Protein AF-A0A2G3PUN3-F1 (afdb_monomer)

Secondary structure (DSSP, 8-state):
-EEEEEE-GGGSSS-HHHHHHHHHHHEEEEEEETTEEEEEE-S---S-HHHHIIII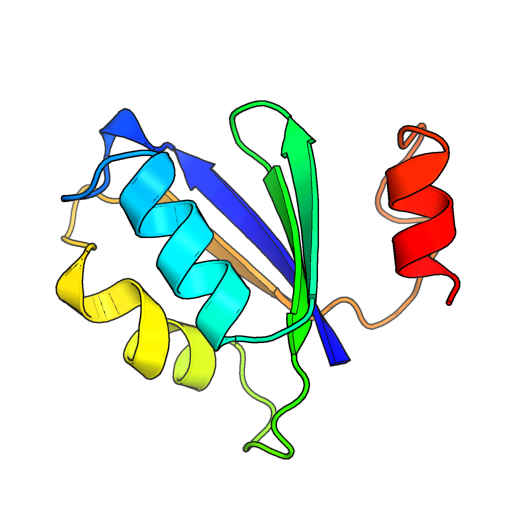IGGG--TT--EEEEE--S-SSSS-S--HHHHHHHH-

pLDDT: mean 85.22, std 11.61, range [53.47, 95.94]

Mean predicted aligned error: 5.33 Å

Foldseek 3Di:
DKKKKFWDQVQWQDDPVVLVVLLVVQPDKDDQDPGIIMGDGPDPDDPDQVVVCVVRPPVGHDPRTDIDIGDDPDADPPDDDTDPVVNVVRVD

Sequence (92 aa):
MKYAISVKLDTLACTKLEFEEILKNMGRYIYVNDSLWFVECTLEFDKSAQNIFFRYFENITNEKSHILVSQISNTSSYYGELPNEAASFLDS

Structure (mmCIF, N/CA/C/O backbone):
data_AF-A0A2G3PUN3-F1
#
_entry.id   AF-A0A2G3PUN3-F1
#
loop_
_atom_site.group_PDB
_atom_site.id
_atom_site.type_symbol
_atom_site.label_atom_id
_atom_site.label_alt_id
_atom_site.label_comp_id
_atom_site.label_asym_id
_atom_site.label_entity_id
_atom_site.label_seq_id
_atom_site.pdbx_PDB_ins_code
_atom_site.Cartn_x
_atom_site.Cartn_y
_atom_site.Cartn_z
_atom_site.occupancy
_atom_site.B_iso_or_equiv
_atom_site.auth_seq_id
_atom_site.auth_comp_id
_atom_site.auth_asym_id
_atom_site.auth_atom_id
_atom_site.pdbx_PDB_model_num
ATOM 1 N N . MET A 1 1 ? 13.895 -0.974 -3.403 1.00 83.88 1 MET A N 1
ATOM 2 C CA . MET A 1 1 ? 13.175 -2.207 -3.838 1.00 83.88 1 MET A CA 1
ATOM 3 C C . MET A 1 1 ? 11.703 -1.879 -3.964 1.00 83.88 1 MET A C 1
ATOM 5 O O . MET A 1 1 ? 11.202 -1.193 -3.081 1.00 83.88 1 MET A O 1
ATOM 9 N N . LYS A 1 2 ? 11.026 -2.323 -5.027 1.00 88.06 2 LYS A N 1
ATOM 10 C CA . LYS A 1 2 ? 9.646 -1.904 -5.298 1.00 88.06 2 LYS A CA 1
A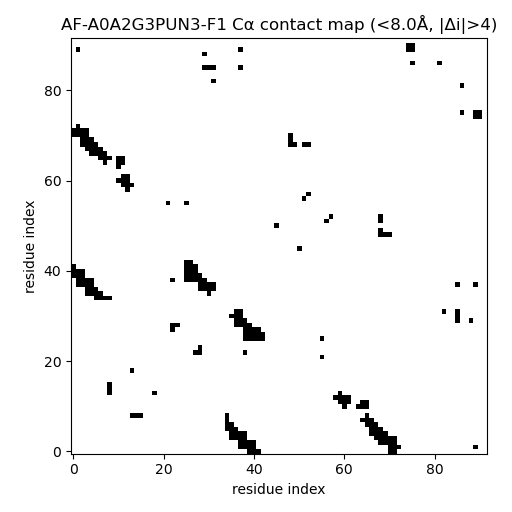TOM 11 C C . LYS A 1 2 ? 8.625 -2.942 -4.852 1.00 88.06 2 LYS A C 1
ATOM 13 O O . LY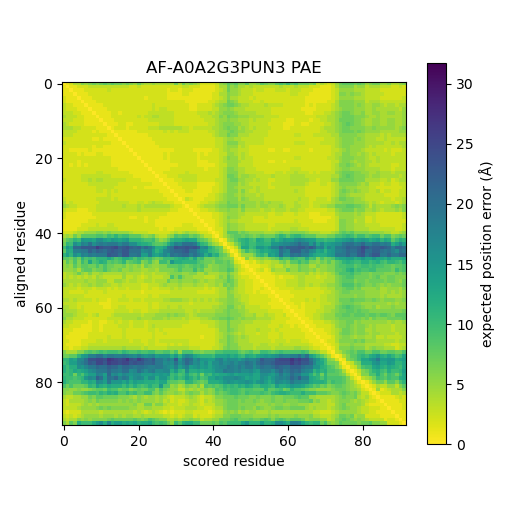S A 1 2 ? 8.855 -4.144 -4.980 1.00 88.06 2 LYS A O 1
ATOM 18 N N . TYR A 1 3 ? 7.505 -2.456 -4.344 1.00 89.31 3 TYR A N 1
ATOM 19 C CA . TYR A 1 3 ? 6.378 -3.240 -3.868 1.00 89.31 3 TYR A CA 1
ATOM 20 C C . TYR A 1 3 ? 5.085 -2.690 -4.452 1.00 89.31 3 TYR A C 1
ATOM 22 O O . TYR A 1 3 ? 4.919 -1.477 -4.576 1.00 89.31 3 TYR A O 1
ATOM 30 N N . ALA A 1 4 ? 4.164 -3.591 -4.766 1.00 91.69 4 ALA A N 1
ATOM 31 C CA . ALA A 1 4 ? 2.768 -3.264 -4.965 1.00 91.69 4 ALA A CA 1
ATOM 32 C C . ALA A 1 4 ? 2.018 -3.497 -3.659 1.00 91.69 4 ALA A C 1
ATOM 34 O O . ALA A 1 4 ? 2.091 -4.583 -3.075 1.00 91.69 4 ALA A O 1
ATOM 35 N N . ILE A 1 5 ? 1.314 -2.461 -3.218 1.00 93.56 5 ILE A N 1
ATOM 36 C CA . ILE A 1 5 ? 0.439 -2.496 -2.059 1.00 93.56 5 ILE A CA 1
ATOM 37 C C . ILE A 1 5 ? -0.984 -2.376 -2.585 1.00 93.56 5 ILE A C 1
ATOM 39 O O . ILE A 1 5 ? -1.405 -1.296 -3.002 1.00 93.56 5 ILE A O 1
ATOM 43 N N . SER A 1 6 ? -1.702 -3.497 -2.607 1.00 93.69 6 SER A N 1
ATOM 44 C CA . SER A 1 6 ? -3.128 -3.501 -2.919 1.00 93.69 6 SER A CA 1
ATOM 45 C C . SER A 1 6 ? -3.926 -3.535 -1.629 1.00 93.69 6 SER A C 1
ATOM 47 O O . SER A 1 6 ? -3.632 -4.340 -0.749 1.00 93.69 6 SER A O 1
ATOM 49 N N . VAL A 1 7 ? -4.907 -2.653 -1.486 1.00 95.12 7 VAL A N 1
ATOM 50 C CA . VAL A 1 7 ? -5.623 -2.478 -0.225 1.00 95.12 7 VAL A CA 1
ATOM 51 C C . VAL A 1 7 ? -7.064 -2.053 -0.454 1.00 95.12 7 VAL A C 1
ATOM 53 O O . VAL A 1 7 ? -7.369 -1.285 -1.363 1.00 95.12 7 VAL A O 1
ATOM 56 N N . LYS A 1 8 ? -7.956 -2.524 0.416 1.00 95.94 8 LYS A N 1
ATOM 57 C CA . LYS A 1 8 ? -9.311 -2.000 0.545 1.00 95.94 8 LYS A CA 1
ATOM 58 C C . LYS A 1 8 ? -9.362 -1.077 1.766 1.00 95.94 8 LYS A C 1
ATOM 60 O O . LYS A 1 8 ? -9.472 -1.551 2.895 1.00 95.94 8 LYS A O 1
ATOM 65 N N . LEU A 1 9 ? -9.214 0.234 1.552 1.00 94.00 9 LEU A N 1
ATOM 66 C CA . LEU A 1 9 ? -9.032 1.212 2.640 1.00 94.00 9 LEU A CA 1
ATOM 67 C C . LEU A 1 9 ? -10.166 1.199 3.678 1.00 94.00 9 LEU A C 1
ATOM 69 O O . LEU A 1 9 ? -9.903 1.364 4.861 1.00 94.00 9 LEU A O 1
ATOM 73 N N . ASP A 1 10 ? -11.407 0.929 3.263 1.00 94.88 10 ASP A N 1
ATOM 74 C CA . ASP A 1 10 ? -12.571 0.826 4.161 1.00 94.88 10 ASP A CA 1
ATOM 75 C C . ASP A 1 10 ? -12.505 -0.361 5.144 1.00 94.88 10 ASP A C 1
ATOM 77 O O . ASP A 1 10 ? -13.327 -0.459 6.052 1.00 94.88 10 ASP A O 1
ATOM 81 N N . THR A 1 11 ? -11.534 -1.262 4.973 1.00 95.88 11 THR A N 1
ATOM 82 C CA . THR A 1 11 ? -11.280 -2.404 5.865 1.00 95.88 11 THR A CA 1
ATOM 83 C C . THR A 1 11 ? -10.098 -2.190 6.809 1.00 95.88 11 THR A C 1
ATOM 85 O O . THR A 1 11 ? -9.809 -3.064 7.631 1.00 95.88 11 THR A O 1
ATOM 88 N N . LEU A 1 12 ? -9.395 -1.061 6.692 1.00 94.81 12 LEU A N 1
ATOM 89 C CA . LEU A 1 12 ? -8.287 -0.702 7.570 1.00 94.81 12 LEU A CA 1
ATOM 90 C C . LEU A 1 12 ? -8.762 0.182 8.721 1.00 94.81 12 LEU A C 1
ATOM 92 O O . LEU A 1 12 ? -9.727 0.934 8.603 1.00 94.81 12 LEU A O 1
ATOM 96 N N . ALA A 1 13 ? -8.040 0.129 9.835 1.00 94.44 13 ALA A N 1
ATOM 97 C CA . ALA A 1 13 ? -8.248 1.010 10.979 1.00 94.44 13 ALA A CA 1
ATOM 98 C C . ALA A 1 13 ? -7.524 2.361 10.803 1.00 94.44 13 ALA A C 1
ATOM 100 O O . ALA A 1 13 ? -6.923 2.872 11.745 1.00 94.44 13 ALA A O 1
ATOM 101 N N . CYS A 1 14 ? -7.538 2.922 9.591 1.00 94.38 14 CYS A N 1
ATOM 102 C CA . CYS A 1 14 ? -6.943 4.220 9.286 1.00 94.38 14 CYS A CA 1
ATOM 103 C C . CYS A 1 14 ? -7.637 4.902 8.099 1.00 94.38 14 CYS A C 1
ATOM 105 O O . CYS A 1 14 ? -8.350 4.286 7.306 1.00 94.38 14 CYS A O 1
ATOM 107 N N . THR A 1 15 ? -7.419 6.204 7.975 1.00 94.81 15 THR A N 1
ATOM 108 C CA . THR A 1 15 ? -7.809 7.009 6.819 1.00 94.81 15 THR A CA 1
ATOM 109 C C . THR A 1 15 ? -6.811 6.850 5.669 1.00 94.81 15 THR A C 1
ATOM 111 O O . THR A 1 15 ? -5.665 6.441 5.857 1.00 94.81 15 THR A O 1
ATOM 114 N N . LYS A 1 16 ? -7.213 7.259 4.457 1.00 94.56 16 LYS A N 1
ATOM 115 C CA . LYS A 1 16 ? -6.301 7.326 3.301 1.00 94.56 16 LYS A CA 1
ATOM 116 C C . LYS A 1 16 ? -5.053 8.173 3.590 1.00 94.56 16 LYS A C 1
ATOM 118 O O . LYS A 1 16 ? -3.963 7.785 3.191 1.00 94.56 16 LYS A O 1
ATOM 123 N N . LEU A 1 17 ? -5.214 9.301 4.286 1.00 95.25 17 LEU A N 1
ATOM 124 C CA . LEU A 1 17 ? -4.104 10.200 4.618 1.00 95.25 17 LEU A CA 1
ATOM 125 C C . LEU A 1 17 ? -3.099 9.525 5.557 1.00 95.25 17 LEU A C 1
ATOM 127 O O . LEU A 1 17 ? -1.907 9.529 5.272 1.00 95.25 17 LEU A O 1
ATOM 131 N N . GLU A 1 18 ? -3.577 8.883 6.624 1.00 95.56 18 GLU A N 1
ATOM 132 C CA . GLU A 1 18 ? -2.718 8.131 7.551 1.00 95.56 18 GLU A CA 1
ATOM 133 C C . GLU A 1 18 ? -2.019 6.961 6.844 1.00 95.56 18 GLU A C 1
ATOM 135 O O . GLU A 1 18 ? -0.841 6.693 7.081 1.00 95.56 18 GLU A O 1
ATOM 140 N N . PHE A 1 19 ? -2.713 6.285 5.924 1.00 95.31 19 PHE A N 1
ATOM 141 C CA . PHE A 1 19 ? -2.112 5.240 5.101 1.00 95.31 19 PHE A CA 1
ATOM 142 C C . PHE A 1 19 ? -0.980 5.786 4.216 1.00 95.31 19 PHE A C 1
ATOM 144 O O . PHE A 1 19 ? 0.114 5.226 4.183 1.00 95.31 19 PHE A O 1
ATOM 151 N N . GLU A 1 20 ? -1.203 6.907 3.534 1.00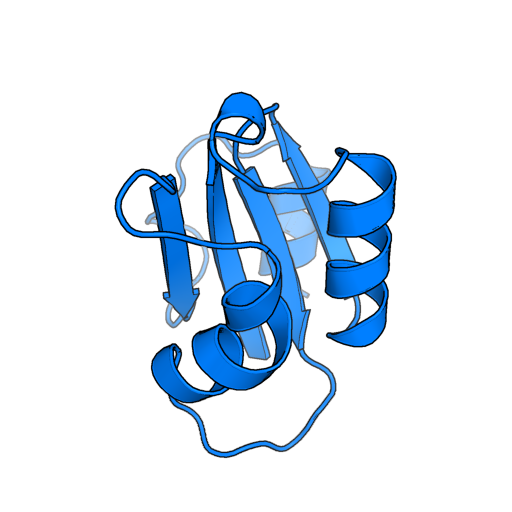 94.88 20 GLU A N 1
ATOM 152 C CA . GLU A 1 20 ? -0.198 7.563 2.691 1.00 94.88 20 GLU A CA 1
ATOM 153 C C . GLU A 1 20 ? 1.002 8.095 3.494 1.00 94.88 20 GLU A C 1
ATOM 155 O O . GLU A 1 20 ? 2.134 8.067 3.003 1.00 94.88 20 GLU A O 1
ATOM 160 N N . GLU A 1 21 ? 0.801 8.515 4.746 1.00 95.00 21 GLU A N 1
ATOM 161 C CA . GLU A 1 21 ? 1.890 8.846 5.673 1.00 95.00 21 GLU A CA 1
ATOM 162 C C . GLU A 1 21 ? 2.745 7.620 6.023 1.00 95.00 21 GLU A C 1
ATOM 164 O O . GLU A 1 21 ? 3.977 7.707 6.029 1.00 95.00 21 GLU A O 1
ATOM 169 N N . ILE A 1 22 ? 2.123 6.458 6.243 1.00 93.94 22 ILE A N 1
ATOM 170 C CA . ILE A 1 22 ? 2.839 5.191 6.446 1.00 93.94 22 ILE A CA 1
ATOM 171 C C . ILE A 1 22 ? 3.684 4.853 5.212 1.00 93.94 22 ILE A C 1
ATOM 173 O O . ILE A 1 22 ? 4.872 4.559 5.352 1.00 93.94 22 ILE A O 1
ATOM 177 N N . LEU A 1 23 ? 3.120 4.963 4.003 1.00 93.62 23 LEU A N 1
ATOM 178 C CA . LEU A 1 23 ? 3.860 4.705 2.761 1.00 93.62 23 LEU A CA 1
ATOM 179 C C . LEU A 1 23 ? 5.037 5.670 2.577 1.00 93.62 23 LEU A C 1
ATOM 181 O O . LEU A 1 23 ? 6.122 5.257 2.169 1.00 93.62 23 LEU A O 1
ATOM 185 N N . LYS A 1 24 ? 4.859 6.946 2.934 1.00 92.38 24 LYS A N 1
ATOM 186 C CA . LYS A 1 24 ? 5.937 7.944 2.922 1.00 92.38 24 LYS A CA 1
ATOM 187 C C . LYS A 1 24 ? 7.087 7.566 3.860 1.00 92.38 24 LYS A C 1
ATOM 189 O O . LYS A 1 24 ? 8.248 7.793 3.529 1.00 92.38 24 LYS A O 1
ATOM 194 N N . ASN A 1 25 ? 6.778 6.963 5.009 1.00 90.06 25 ASN A N 1
ATOM 195 C CA . ASN A 1 25 ? 7.778 6.467 5.959 1.00 90.06 25 ASN A CA 1
ATOM 196 C C . ASN A 1 25 ? 8.487 5.187 5.477 1.00 90.06 25 ASN A C 1
ATOM 198 O O . ASN A 1 25 ? 9.575 4.870 5.961 1.00 90.06 25 ASN A O 1
ATOM 202 N N . MET A 1 26 ? 7.895 4.447 4.535 1.00 89.06 26 MET A N 1
ATOM 203 C CA . MET A 1 26 ? 8.543 3.309 3.870 1.00 89.06 26 MET A CA 1
ATOM 204 C C . MET A 1 26 ? 9.538 3.764 2.795 1.00 89.06 26 MET A C 1
ATOM 206 O O . MET A 1 26 ? 10.572 3.119 2.593 1.00 89.06 26 MET A O 1
ATOM 210 N N . GLY A 1 27 ? 9.230 4.861 2.100 1.00 90.06 27 GLY A N 1
ATOM 211 C CA . GLY A 1 27 ? 10.070 5.420 1.051 1.00 90.06 27 GLY A CA 1
ATOM 212 C C . GLY A 1 27 ? 9.286 6.279 0.063 1.00 90.06 27 GLY A C 1
ATOM 213 O O . GLY A 1 27 ? 8.349 6.992 0.423 1.00 90.06 27 GLY A O 1
ATOM 214 N N . ARG A 1 28 ? 9.688 6.233 -1.208 1.00 92.88 28 ARG A N 1
ATOM 215 C CA . ARG A 1 28 ? 8.949 6.916 -2.277 1.00 92.88 28 ARG A CA 1
ATOM 216 C C . ARG A 1 28 ? 7.743 6.073 -2.654 1.00 92.88 28 ARG A C 1
ATOM 218 O O . ARG A 1 28 ? 7.865 4.859 -2.759 1.00 92.88 28 ARG A O 1
ATOM 225 N N . TYR A 1 29 ? 6.604 6.695 -2.919 1.00 94.06 29 TYR A N 1
ATOM 226 C CA . TYR A 1 29 ? 5.436 5.977 -3.416 1.00 94.06 29 TYR A CA 1
ATOM 227 C C . TYR A 1 29 ? 4.730 6.752 -4.522 1.00 94.06 29 TYR A C 1
ATOM 229 O O . TYR A 1 29 ? 4.917 7.961 -4.667 1.00 94.06 29 TYR A O 1
ATOM 237 N N . ILE A 1 30 ? 3.908 6.039 -5.284 1.00 94.19 30 ILE A N 1
ATOM 238 C CA . ILE A 1 30 ? 2.940 6.602 -6.213 1.00 94.19 30 ILE A CA 1
ATOM 239 C C . ILE A 1 30 ? 1.579 5.940 -5.999 1.00 94.19 30 ILE A C 1
ATOM 241 O O . ILE A 1 30 ? 1.467 4.722 -5.839 1.00 94.19 30 ILE A O 1
ATOM 245 N N . TYR A 1 31 ? 0.547 6.773 -5.976 1.00 93.12 31 TYR A N 1
ATOM 246 C CA . TYR A 1 31 ? -0.846 6.355 -6.001 1.00 93.12 31 TYR A CA 1
ATOM 247 C C . TYR A 1 31 ? -1.240 5.993 -7.435 1.00 93.12 31 TYR A C 1
ATOM 249 O O . TYR A 1 31 ? -1.103 6.822 -8.332 1.00 93.12 31 TYR A O 1
ATOM 257 N N . VAL A 1 32 ? -1.719 4.769 -7.660 1.00 90.81 32 VAL A N 1
ATOM 258 C CA . VAL A 1 32 ? -2.131 4.308 -8.996 1.00 90.81 32 VAL A CA 1
ATOM 259 C C . VAL A 1 32 ? -3.642 4.437 -9.163 1.00 90.81 32 VAL A C 1
ATOM 261 O O . VAL A 1 32 ? -4.117 4.964 -10.165 1.00 90.81 32 VAL A O 1
ATOM 264 N N . ASN A 1 33 ? -4.402 3.941 -8.185 1.00 90.38 33 ASN A N 1
ATOM 265 C CA . ASN A 1 33 ? -5.861 4.034 -8.110 1.00 90.38 33 ASN A CA 1
ATOM 266 C C . ASN A 1 33 ? -6.334 3.796 -6.665 1.00 90.38 33 ASN A C 1
ATOM 268 O O . ASN A 1 33 ? -5.511 3.521 -5.793 1.00 90.38 33 ASN A O 1
ATOM 272 N N . ASP A 1 34 ? -7.651 3.834 -6.424 1.00 89.31 34 ASP A N 1
ATOM 273 C CA . ASP A 1 34 ? -8.268 3.773 -5.083 1.00 89.31 34 ASP A CA 1
ATOM 274 C C . ASP A 1 34 ? -7.879 2.545 -4.238 1.00 89.31 34 ASP A C 1
ATOM 276 O O . ASP A 1 34 ? -8.124 2.522 -3.033 1.00 89.31 34 ASP A O 1
ATOM 280 N N . SER A 1 35 ? -7.283 1.525 -4.856 1.00 91.62 35 SER A N 1
ATOM 281 C CA . SER A 1 35 ? -6.908 0.265 -4.215 1.00 91.62 35 SER A CA 1
ATOM 282 C C . SER A 1 35 ? -5.453 -0.145 -4.431 1.00 91.62 35 SER A C 1
ATOM 284 O O . SER A 1 35 ? -5.079 -1.238 -4.006 1.00 9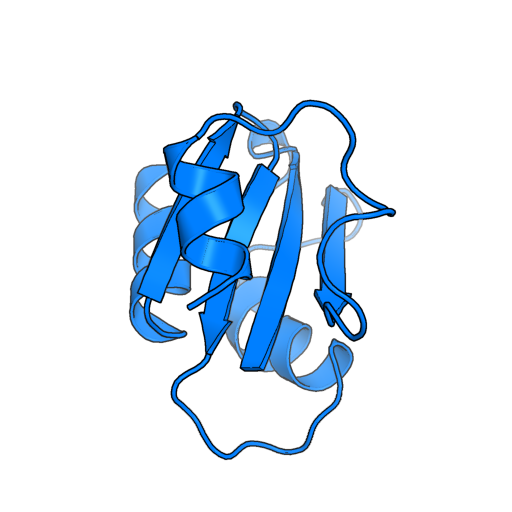1.62 35 SER A O 1
ATOM 286 N N . LEU A 1 36 ? -4.635 0.674 -5.103 1.00 92.69 36 LEU A N 1
ATOM 287 C CA . LEU A 1 36 ? -3.279 0.296 -5.493 1.00 92.69 36 LEU A CA 1
ATOM 288 C C . LEU A 1 36 ? -2.283 1.450 -5.368 1.00 92.69 36 LEU A C 1
ATOM 290 O O . LEU A 1 36 ? -2.445 2.517 -5.964 1.00 92.69 36 LEU A O 1
ATOM 294 N N . TRP A 1 37 ? -1.187 1.158 -4.673 1.00 94.69 37 TRP A N 1
ATOM 295 C CA . TRP A 1 37 ? -0.007 2.004 -4.569 1.00 94.69 37 TRP A CA 1
ATOM 296 C C . TRP A 1 37 ? 1.233 1.211 -4.975 1.00 94.69 37 TRP A C 1
ATOM 298 O O . TRP A 1 37 ? 1.360 0.026 -4.651 1.00 94.69 37 TRP A O 1
ATOM 308 N N . PHE A 1 38 ? 2.178 1.880 -5.632 1.00 93.38 38 PHE A N 1
ATOM 309 C CA . PHE A 1 38 ? 3.539 1.371 -5.771 1.00 93.38 38 PHE A CA 1
ATOM 310 C C . PHE A 1 38 ? 4.459 2.105 -4.815 1.00 93.38 38 PHE A C 1
ATOM 312 O O . PHE A 1 38 ? 4.382 3.322 -4.684 1.00 93.38 38 PHE A O 1
ATOM 319 N N . VAL A 1 39 ? 5.331 1.357 -4.149 1.00 92.50 39 VAL A N 1
ATOM 320 C CA . VAL A 1 39 ? 6.240 1.885 -3.134 1.00 92.50 39 VAL A CA 1
ATOM 321 C C . VAL A 1 39 ? 7.641 1.392 -3.429 1.00 92.50 39 VAL A C 1
ATOM 323 O O . VAL A 1 39 ? 7.872 0.196 -3.569 1.00 92.50 39 VAL A O 1
ATOM 326 N N . GLU A 1 40 ? 8.586 2.312 -3.500 1.00 90.25 40 GLU A N 1
ATOM 327 C CA . GLU A 1 40 ? 10.009 2.043 -3.509 1.00 90.25 40 GLU A CA 1
ATOM 328 C C . GLU A 1 40 ? 10.544 2.226 -2.089 1.00 90.25 40 GLU A C 1
ATOM 330 O O . GLU A 1 40 ? 10.740 3.344 -1.606 1.00 90.25 40 GLU A O 1
ATOM 335 N N . CYS A 1 41 ? 10.792 1.103 -1.420 1.00 86.62 41 CYS A N 1
ATOM 336 C CA . CYS A 1 41 ? 11.381 1.092 -0.091 1.00 86.62 41 CYS A CA 1
ATOM 337 C C . CYS A 1 41 ? 12.858 1.500 -0.174 1.00 86.62 41 CYS A C 1
ATOM 339 O O . CYS A 1 41 ? 13.628 0.887 -0.927 1.00 86.62 41 CYS A O 1
ATOM 341 N N . THR A 1 42 ? 13.235 2.503 0.624 1.00 78.12 42 THR A N 1
ATOM 342 C CA . THR A 1 42 ? 14.603 3.055 0.733 1.00 78.12 42 THR A CA 1
ATOM 343 C C . THR A 1 42 ? 15.461 2.331 1.768 1.00 78.12 42 THR A C 1
ATOM 345 O O . THR A 1 42 ? 16.676 2.493 1.808 1.00 78.12 42 THR A O 1
ATOM 348 N N . LEU A 1 43 ? 14.826 1.536 2.620 1.00 68.25 43 LEU A N 1
ATOM 349 C CA . LEU A 1 43 ? 15.455 0.839 3.727 1.00 68.25 43 LEU A CA 1
ATOM 350 C C . LEU A 1 43 ? 16.066 -0.495 3.253 1.00 68.25 43 LEU A C 1
ATOM 352 O O . LEU A 1 43 ? 15.373 -1.323 2.659 1.00 68.25 43 LEU A O 1
ATOM 356 N N . GLU A 1 44 ? 17.355 -0.712 3.547 1.00 57.69 44 GLU A N 1
ATOM 357 C CA . GLU A 1 44 ? 18.105 -1.962 3.305 1.00 57.69 44 GLU A CA 1
ATOM 358 C C . GLU A 1 44 ? 17.661 -3.087 4.259 1.00 57.69 44 GLU A C 1
ATOM 360 O O . GLU A 1 44 ? 18.438 -3.592 5.063 1.00 57.69 44 GLU A O 1
ATOM 365 N N . PHE A 1 45 ? 16.378 -3.441 4.259 1.00 56.97 45 PHE A N 1
ATOM 366 C CA . PHE A 1 45 ? 15.849 -4.417 5.208 1.00 56.97 45 PHE A CA 1
ATOM 367 C C . PHE A 1 45 ? 15.633 -5.790 4.587 1.00 56.97 45 PHE A C 1
ATOM 369 O O . PHE A 1 45 ? 15.454 -5.962 3.379 1.00 56.97 45 PHE A O 1
ATOM 376 N N . ASP A 1 46 ? 15.677 -6.760 5.493 1.00 55.69 46 ASP A N 1
ATOM 377 C CA . ASP A 1 46 ? 15.460 -8.178 5.289 1.00 55.69 46 ASP A CA 1
ATOM 378 C C . ASP A 1 46 ? 14.222 -8.424 4.410 1.00 55.69 46 ASP A C 1
ATOM 380 O O . ASP A 1 46 ? 13.115 -7.970 4.709 1.00 55.69 46 ASP A O 1
ATOM 384 N N . LYS A 1 47 ? 14.459 -9.067 3.263 1.00 60.84 47 LYS A N 1
ATOM 385 C CA . LYS A 1 47 ? 13.771 -8.841 1.976 1.00 60.84 47 LYS A CA 1
ATOM 386 C C . LYS A 1 47 ? 12.358 -9.439 1.871 1.00 60.84 47 LYS A C 1
ATOM 388 O O . LYS A 1 47 ? 11.894 -9.697 0.763 1.00 60.84 47 LYS A O 1
ATOM 393 N N . SER A 1 48 ? 11.684 -9.726 2.983 1.00 71.94 48 SER A N 1
ATOM 394 C CA . SER A 1 48 ? 10.384 -10.397 2.959 1.00 71.94 48 SER A CA 1
ATOM 395 C C . SER A 1 48 ? 9.225 -9.397 3.030 1.00 71.94 48 SER A C 1
ATOM 397 O O . SER A 1 48 ? 9.204 -8.475 3.848 1.00 71.94 48 SER A O 1
ATOM 399 N N . ALA A 1 49 ? 8.204 -9.613 2.198 1.00 67.94 49 ALA A N 1
ATOM 400 C CA . ALA A 1 49 ? 6.943 -8.870 2.271 1.00 67.94 49 ALA A CA 1
ATOM 401 C C . ALA A 1 49 ? 6.279 -8.982 3.659 1.00 67.94 49 ALA A C 1
ATOM 403 O O . ALA A 1 49 ? 5.604 -8.059 4.108 1.00 67.94 49 ALA A O 1
ATOM 404 N N . GLN A 1 50 ? 6.526 -10.090 4.362 1.00 77.06 50 GLN A N 1
ATOM 405 C CA . GLN A 1 50 ? 6.032 -10.337 5.712 1.00 77.06 50 GLN A CA 1
ATOM 406 C C . GLN A 1 50 ? 6.610 -9.346 6.735 1.00 77.06 50 GLN A C 1
ATOM 408 O O . GLN A 1 50 ? 5.864 -8.801 7.544 1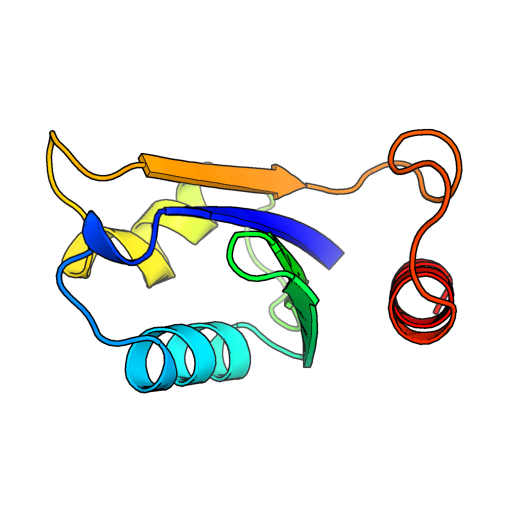.00 77.06 50 GLN A O 1
ATOM 413 N N . ASN A 1 51 ? 7.909 -9.041 6.664 1.00 81.50 51 ASN A N 1
ATOM 414 C CA . ASN A 1 51 ? 8.530 -8.055 7.554 1.00 81.50 51 ASN A CA 1
ATOM 415 C C . ASN A 1 51 ? 7.990 -6.641 7.309 1.00 81.50 51 ASN A C 1
ATOM 417 O O . ASN A 1 51 ? 7.800 -5.873 8.252 1.00 81.50 51 ASN A O 1
ATOM 421 N N . ILE A 1 52 ? 7.716 -6.301 6.046 1.00 80.38 52 ILE A N 1
ATOM 422 C CA . ILE A 1 52 ? 7.082 -5.027 5.689 1.00 80.38 52 ILE A CA 1
ATOM 423 C C . ILE A 1 52 ? 5.681 -4.946 6.281 1.00 80.38 52 ILE A C 1
ATOM 425 O O . ILE A 1 52 ? 5.339 -3.931 6.885 1.00 80.38 52 ILE A O 1
ATOM 429 N N . PHE A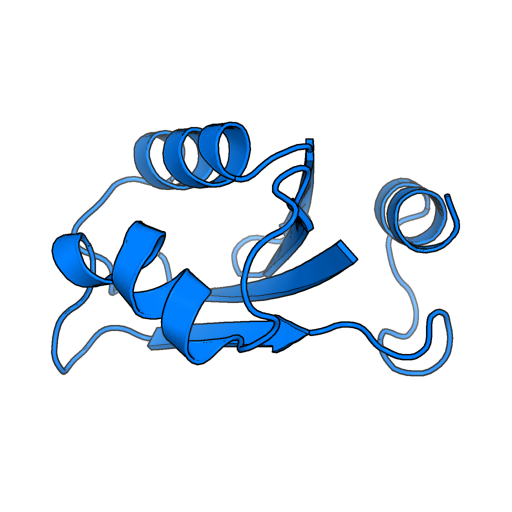 1 53 ? 4.899 -6.017 6.146 1.00 82.56 53 PHE A N 1
ATOM 430 C CA . PHE A 1 53 ? 3.562 -6.073 6.715 1.00 82.56 53 PHE A CA 1
ATOM 431 C C . PHE A 1 53 ? 3.574 -5.815 8.221 1.00 82.56 53 PHE A C 1
ATOM 433 O O . PHE A 1 53 ? 2.923 -4.876 8.679 1.00 82.56 53 PHE A O 1
ATOM 440 N N . PHE A 1 54 ? 4.367 -6.575 8.979 1.00 84.44 54 PHE A N 1
ATOM 441 C CA . PHE A 1 54 ? 4.406 -6.426 10.433 1.00 84.44 54 PHE A CA 1
ATOM 442 C C . PHE A 1 54 ? 4.875 -5.042 10.876 1.00 84.44 54 PHE A C 1
ATOM 444 O O . PHE A 1 54 ? 4.321 -4.452 11.795 1.00 84.44 54 PHE A O 1
ATOM 451 N N . ARG A 1 55 ? 5.866 -4.474 10.188 1.00 85.50 55 ARG A N 1
ATOM 452 C CA . ARG A 1 55 ? 6.433 -3.186 10.587 1.00 85.50 55 ARG A CA 1
ATOM 453 C C . ARG A 1 55 ? 5.505 -1.999 10.338 1.00 85.50 55 ARG A C 1
ATOM 455 O O . ARG A 1 55 ? 5.536 -1.048 11.116 1.00 85.50 55 ARG A O 1
ATOM 462 N N . TYR A 1 56 ? 4.757 -2.016 9.238 1.00 88.56 56 TYR A N 1
ATOM 463 C CA . TYR A 1 56 ? 4.038 -0.831 8.760 1.00 88.56 56 TYR A CA 1
ATOM 464 C C . TYR A 1 56 ? 2.522 -0.964 8.815 1.00 88.56 56 TYR A C 1
ATOM 466 O O . TYR A 1 56 ? 1.839 0.044 8.976 1.00 88.56 56 TYR A O 1
ATOM 474 N N . PHE A 1 57 ? 1.991 -2.180 8.685 1.00 92.19 57 PHE A N 1
ATOM 475 C CA . PHE A 1 57 ? 0.562 -2.389 8.475 1.00 92.19 57 PHE A CA 1
ATOM 476 C C . PHE A 1 57 ? -0.129 -3.137 9.619 1.00 92.19 57 PHE A C 1
ATOM 478 O O . PHE A 1 57 ? -1.331 -2.961 9.779 1.00 92.19 57 PHE A O 1
ATOM 485 N N . GLU A 1 58 ? 0.593 -3.885 10.462 1.00 92.88 58 GLU A N 1
ATOM 486 C CA . GLU A 1 58 ? -0.004 -4.663 11.564 1.00 92.88 58 GLU A CA 1
ATOM 487 C C . GLU A 1 58 ? -0.964 -3.827 12.425 1.00 92.88 58 GLU A C 1
ATOM 489 O O . GLU A 1 58 ? -2.128 -4.190 12.574 1.00 92.88 58 GLU A O 1
ATOM 494 N N . ASN A 1 59 ? -0.526 -2.651 12.885 1.00 93.81 59 ASN A N 1
ATOM 495 C CA . ASN A 1 59 ? -1.305 -1.786 13.782 1.00 93.81 59 ASN A CA 1
ATOM 496 C C . ASN A 1 59 ? -2.562 -1.165 13.153 1.00 93.81 59 ASN A C 1
ATOM 498 O O . ASN A 1 59 ? -3.409 -0.647 13.877 1.00 93.81 59 ASN A O 1
ATOM 502 N N . ILE A 1 60 ? -2.677 -1.183 11.824 1.00 93.31 60 ILE A N 1
ATOM 503 C CA . ILE A 1 60 ? -3.836 -0.649 11.095 1.00 93.31 60 ILE A CA 1
ATOM 504 C C . ILE A 1 60 ? -4.691 -1.767 10.480 1.00 93.31 60 ILE A C 1
ATOM 506 O O . ILE A 1 60 ? -5.641 -1.481 9.750 1.00 93.31 60 ILE A O 1
ATOM 510 N N . THR A 1 61 ? -4.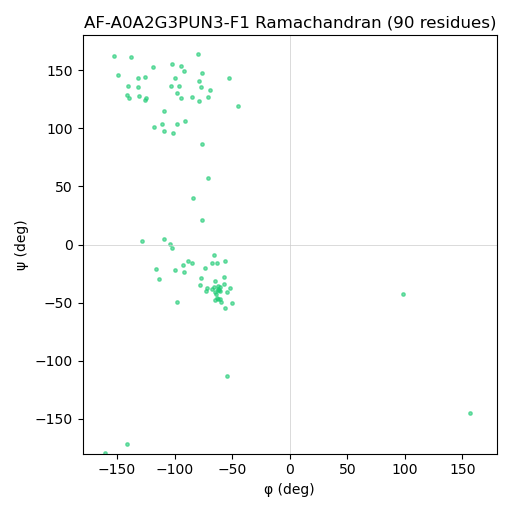355 -3.031 10.755 1.00 94.25 61 THR A N 1
ATOM 511 C CA . THR A 1 61 ? -5.029 -4.213 10.205 1.00 94.25 61 THR A CA 1
ATOM 512 C C . THR A 1 61 ? -5.650 -5.080 11.295 1.00 94.25 61 THR A C 1
ATOM 514 O O . THR A 1 61 ? -5.200 -5.104 12.436 1.00 94.25 61 THR A O 1
ATOM 517 N N . ASN A 1 62 ? -6.698 -5.810 10.933 1.00 92.75 62 ASN A N 1
ATOM 518 C CA . ASN A 1 62 ? -7.336 -6.841 11.746 1.00 92.75 62 ASN A CA 1
ATOM 519 C C . ASN A 1 62 ? -7.759 -8.026 10.859 1.00 92.75 62 ASN A C 1
ATOM 521 O O . ASN A 1 62 ? -7.437 -8.078 9.672 1.00 92.75 62 ASN A O 1
ATOM 525 N N . GLU A 1 63 ? -8.509 -8.979 11.411 1.00 92.31 63 GLU A N 1
ATOM 526 C CA . GLU A 1 63 ? -8.945 -10.190 10.709 1.00 92.31 63 GLU A CA 1
ATOM 527 C C . GLU A 1 63 ? -9.863 -9.940 9.499 1.00 92.31 63 GLU A C 1
ATOM 529 O O . GLU A 1 63 ? -10.061 -10.834 8.678 1.00 92.31 63 GLU A O 1
ATOM 534 N N . LYS A 1 64 ? -10.430 -8.736 9.382 1.00 93.44 64 LYS A N 1
ATOM 535 C CA . LYS A 1 64 ? -11.292 -8.306 8.273 1.00 93.44 64 LYS A CA 1
ATOM 536 C C . LYS A 1 64 ? -10.582 -7.372 7.302 1.00 93.44 64 LYS A C 1
ATOM 538 O O . LYS A 1 64 ? -11.224 -6.902 6.367 1.00 93.44 64 LYS A O 1
ATOM 543 N N . SER A 1 65 ? -9.308 -7.058 7.524 1.00 95.12 65 SER A N 1
ATOM 544 C CA . SER A 1 65 ? -8.547 -6.157 6.663 1.00 95.12 65 SER A CA 1
ATOM 545 C C . SER A 1 65 ? -8.111 -6.847 5.377 1.00 95.12 65 SER A C 1
ATOM 547 O O . SER A 1 65 ? -7.618 -7.971 5.381 1.00 95.12 65 SER A O 1
ATOM 549 N N . HIS A 1 66 ? -8.274 -6.151 4.255 1.00 93.81 66 HIS A N 1
ATOM 550 C CA . HIS A 1 66 ? -7.872 -6.622 2.936 1.00 93.81 66 HIS A CA 1
ATOM 551 C C . HIS A 1 66 ? -6.674 -5.800 2.473 1.00 93.81 66 HIS A C 1
ATOM 553 O O . HIS A 1 66 ? -6.833 -4.697 1.949 1.00 93.81 66 HIS A O 1
ATOM 559 N N . ILE A 1 67 ? -5.476 -6.342 2.666 1.00 93.44 67 ILE A N 1
ATOM 560 C CA . ILE A 1 67 ? -4.224 -5.756 2.192 1.00 93.44 67 ILE A CA 1
ATOM 561 C C . ILE A 1 67 ? -3.303 -6.860 1.671 1.00 93.44 67 ILE A C 1
ATOM 563 O O . ILE A 1 67 ? -3.159 -7.918 2.280 1.00 93.44 67 ILE A O 1
ATOM 567 N N . LEU A 1 68 ? -2.684 -6.607 0.526 1.00 91.44 68 LEU A N 1
ATOM 568 C CA . LEU A 1 68 ? -1.721 -7.479 -0.121 1.00 91.44 68 LEU A CA 1
ATOM 569 C C . LEU A 1 68 ? -0.446 -6.686 -0.388 1.00 91.44 68 LEU A C 1
ATOM 571 O O . LEU A 1 68 ? -0.467 -5.664 -1.073 1.00 91.44 68 LEU A O 1
ATOM 575 N N . VAL A 1 69 ? 0.671 -7.198 0.123 1.00 90.56 69 VAL A N 1
ATOM 576 C CA . VAL A 1 69 ? 2.011 -6.648 -0.093 1.00 90.56 69 VAL A CA 1
ATOM 577 C C . VAL A 1 69 ? 2.769 -7.613 -0.993 1.00 90.56 69 VAL A C 1
ATOM 579 O O . VAL A 1 69 ? 3.029 -8.748 -0.604 1.00 90.56 69 VAL A O 1
ATOM 582 N N . SER A 1 70 ? 3.114 -7.180 -2.203 1.00 87.81 70 SER A N 1
ATOM 583 C CA . SER A 1 70 ? 3.817 -8.011 -3.188 1.00 87.81 70 SER A CA 1
ATOM 584 C C . SER A 1 70 ? 5.095 -7.335 -3.657 1.00 87.81 70 SER A C 1
ATOM 586 O O . SER A 1 70 ? 5.066 -6.197 -4.118 1.00 87.81 70 SER A O 1
ATOM 588 N N . GLN A 1 71 ? 6.227 -8.031 -3.553 1.00 87.31 71 GLN A N 1
ATOM 589 C CA . GLN A 1 71 ? 7.494 -7.551 -4.101 1.00 87.31 71 GLN A CA 1
ATOM 590 C C . GLN A 1 71 ? 7.444 -7.580 -5.634 1.00 87.31 71 GLN A C 1
ATOM 592 O O . GLN A 1 71 ? 7.059 -8.584 -6.230 1.00 87.31 71 GLN A O 1
ATOM 597 N N . ILE A 1 72 ? 7.871 -6.494 -6.275 1.00 85.19 72 ILE A N 1
ATOM 598 C CA . ILE A 1 72 ? 7.960 -6.395 -7.732 1.00 85.19 72 ILE A CA 1
ATOM 599 C C . ILE A 1 72 ? 9.362 -6.854 -8.145 1.00 85.19 72 ILE A C 1
ATOM 601 O O . ILE A 1 72 ? 10.346 -6.156 -7.901 1.00 85.19 72 ILE A O 1
ATOM 605 N N . SER A 1 73 ? 9.458 -8.055 -8.719 1.00 74.06 73 SER A N 1
ATOM 606 C CA . SER A 1 73 ? 10.724 -8.691 -9.121 1.00 74.06 73 SER A CA 1
ATOM 607 C C . SER A 1 73 ? 11.044 -8.567 -10.615 1.00 74.06 73 SER A C 1
ATOM 609 O O . SER A 1 73 ? 12.214 -8.643 -10.970 1.00 74.06 73 SER A O 1
ATOM 611 N N . ASN A 1 74 ? 10.043 -8.334 -11.469 1.00 63.12 74 ASN A N 1
ATOM 612 C CA . ASN A 1 74 ? 10.196 -8.041 -12.897 1.00 63.12 74 ASN A CA 1
ATOM 613 C C . ASN A 1 74 ? 9.199 -6.948 -13.298 1.00 63.12 74 ASN A C 1
ATOM 615 O O . ASN A 1 74 ? 8.000 -7.068 -13.040 1.00 63.12 74 ASN A O 1
ATOM 619 N N . THR A 1 75 ? 9.697 -5.878 -13.907 1.00 66.00 75 THR A N 1
ATOM 620 C CA . THR A 1 75 ? 8.903 -4.732 -14.355 1.00 66.00 75 THR A CA 1
ATOM 621 C C . THR A 1 75 ? 8.452 -4.926 -15.805 1.00 66.00 75 THR A C 1
ATOM 623 O O . THR A 1 75 ? 9.136 -5.579 -16.591 1.00 66.00 75 THR A O 1
ATOM 626 N N . SER A 1 76 ? 7.280 -4.367 -16.127 1.00 53.47 76 SER A N 1
ATOM 627 C CA . SER A 1 76 ? 6.592 -4.253 -17.434 1.00 53.47 76 SER A CA 1
ATOM 628 C C . SER A 1 76 ? 5.485 -5.259 -17.802 1.00 53.47 76 SER A C 1
ATOM 630 O O . SER A 1 76 ? 4.455 -4.813 -18.292 1.00 53.47 76 SER A O 1
ATOM 632 N N . SER A 1 77 ? 5.596 -6.573 -17.563 1.00 54.50 77 SER A N 1
ATOM 633 C CA . SER A 1 77 ? 4.600 -7.523 -18.122 1.00 54.50 77 SER A CA 1
ATOM 634 C C . SER A 1 77 ? 3.408 -7.862 -17.217 1.00 54.50 77 SER A C 1
ATOM 636 O O . SER A 1 77 ? 2.404 -8.378 -17.703 1.00 54.50 77 SER A O 1
ATOM 638 N N . TYR A 1 78 ? 3.503 -7.596 -15.910 1.00 57.56 78 TYR A N 1
ATOM 639 C CA . TYR A 1 78 ? 2.500 -8.046 -14.928 1.00 57.56 78 TYR A CA 1
ATOM 640 C C . TYR A 1 78 ? 1.371 -7.042 -14.667 1.00 57.56 78 TYR A C 1
ATOM 642 O O . TYR A 1 78 ? 0.279 -7.423 -14.249 1.00 57.56 78 TYR A O 1
ATOM 650 N N . TYR A 1 79 ? 1.627 -5.762 -14.915 1.00 62.59 79 TYR A N 1
ATOM 651 C CA . TYR A 1 79 ? 0.667 -4.679 -14.748 1.00 62.59 79 TYR A CA 1
ATOM 652 C C . TYR A 1 79 ? 0.474 -4.080 -16.140 1.00 62.59 79 TYR A C 1
ATOM 654 O O . TYR A 1 79 ? 1.385 -3.406 -16.590 1.00 62.59 79 TYR A O 1
ATOM 662 N N . GLY A 1 80 ? -0.622 -4.407 -16.838 1.00 65.88 80 GLY A N 1
ATOM 663 C CA . GLY A 1 80 ? -0.856 -4.074 -18.258 1.00 65.88 80 GLY A CA 1
ATOM 664 C C . GLY A 1 80 ? -0.736 -2.582 -18.619 1.00 65.88 80 GLY A C 1
ATOM 665 O O . GLY A 1 80 ? 0.347 -2.010 -18.607 1.00 65.88 80 GLY A O 1
ATOM 666 N N . GLU A 1 81 ? -1.835 -1.925 -18.995 1.00 69.06 81 GLU A N 1
ATOM 667 C CA . GLU A 1 81 ? -1.817 -0.473 -19.241 1.00 69.06 81 GLU A CA 1
ATOM 668 C C . GLU A 1 81 ? -1.788 0.285 -17.906 1.00 69.06 81 GLU A C 1
ATOM 670 O O . GLU A 1 81 ? -2.820 0.642 -17.336 1.00 69.06 81 GLU A O 1
ATOM 675 N N . LEU A 1 82 ? -0.587 0.490 -17.365 1.00 77.19 82 LEU A N 1
ATOM 676 C CA . LEU A 1 82 ? -0.375 1.398 -16.244 1.00 77.19 82 LEU A CA 1
ATOM 677 C C . LEU A 1 82 ? -0.407 2.859 -16.716 1.00 77.19 82 LEU A C 1
ATOM 679 O O . LEU A 1 82 ? 0.079 3.161 -17.808 1.00 77.19 82 LEU A O 1
ATOM 683 N N . PRO A 1 83 ? -0.884 3.798 -15.877 1.00 82.00 83 PRO A N 1
ATOM 684 C CA . PRO A 1 83 ? -0.657 5.220 -16.109 1.00 82.00 83 PRO A CA 1
ATOM 685 C C . PRO A 1 83 ? 0.837 5.512 -16.307 1.00 82.00 83 PRO A C 1
ATOM 687 O O . PRO A 1 83 ? 1.677 4.932 -15.614 1.00 82.00 83 PRO A O 1
ATOM 690 N N . ASN A 1 84 ? 1.172 6.445 -17.205 1.00 80.00 84 ASN A N 1
ATOM 691 C CA . ASN A 1 84 ? 2.562 6.757 -17.576 1.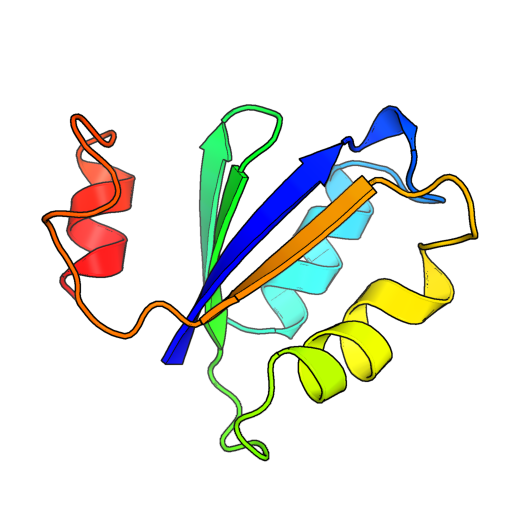00 80.00 84 ASN A CA 1
ATOM 692 C C . ASN A 1 84 ? 3.469 7.039 -16.368 1.00 80.00 84 ASN A C 1
ATOM 694 O O . ASN A 1 84 ? 4.630 6.635 -16.350 1.00 80.00 84 ASN A O 1
ATOM 698 N N . GLU A 1 85 ? 2.943 7.714 -15.348 1.00 81.31 85 GLU A N 1
ATOM 699 C CA . GLU A 1 85 ? 3.675 8.036 -14.121 1.00 81.31 85 GLU A CA 1
ATOM 700 C C . GLU A 1 85 ? 4.003 6.781 -13.301 1.00 81.31 85 GLU A C 1
ATOM 702 O O . GLU A 1 85 ? 5.105 6.657 -12.771 1.00 81.31 85 GLU A O 1
ATOM 707 N N . ALA A 1 86 ? 3.080 5.817 -13.246 1.00 84.69 86 ALA A N 1
ATOM 708 C CA . ALA A 1 86 ? 3.271 4.547 -12.555 1.00 84.69 86 ALA A CA 1
ATOM 709 C C . ALA A 1 86 ? 4.235 3.631 -13.318 1.00 84.69 86 ALA A C 1
ATOM 711 O O . ALA A 1 86 ? 5.101 3.019 -12.700 1.00 84.69 86 ALA A O 1
ATOM 712 N N . ALA A 1 87 ? 4.144 3.592 -14.652 1.00 84.00 87 ALA A N 1
ATOM 713 C CA . ALA A 1 87 ? 5.113 2.892 -15.493 1.00 84.00 87 ALA A CA 1
ATOM 714 C C . ALA A 1 87 ? 6.528 3.469 -15.302 1.00 84.00 87 ALA A C 1
ATOM 716 O O . ALA A 1 87 ? 7.457 2.742 -14.960 1.00 84.00 87 ALA A O 1
ATOM 717 N N . SER A 1 88 ? 6.661 4.798 -15.377 1.00 84.44 88 SER A N 1
ATOM 718 C CA . SER A 1 88 ? 7.936 5.498 -15.171 1.00 84.44 88 SER A CA 1
ATOM 719 C C . SER A 1 88 ? 8.503 5.264 -13.767 1.00 84.44 88 SER A C 1
ATOM 721 O O . SER A 1 88 ? 9.705 5.066 -13.606 1.00 84.44 88 SER A O 1
ATOM 723 N N . PHE A 1 89 ? 7.643 5.253 -12.741 1.00 87.31 89 PHE A N 1
ATOM 724 C CA . PHE A 1 89 ? 8.034 4.921 -11.372 1.00 87.31 89 PHE A CA 1
ATOM 725 C C . PHE A 1 89 ? 8.549 3.489 -11.249 1.00 87.31 89 PHE A C 1
ATOM 727 O O . PHE A 1 89 ? 9.441 3.240 -10.448 1.00 87.31 89 PHE A O 1
ATOM 734 N N . LEU A 1 90 ? 8.001 2.529 -11.998 1.00 84.81 90 LEU A N 1
ATOM 735 C CA . LEU A 1 90 ? 8.460 1.141 -11.975 1.00 84.81 90 LEU A CA 1
ATOM 736 C C . LEU A 1 90 ? 9.759 0.931 -12.757 1.00 84.81 90 LEU A C 1
ATOM 738 O O . LEU A 1 90 ? 10.558 0.098 -12.332 1.00 84.81 90 LEU A O 1
ATOM 742 N N . ASP A 1 91 ? 10.022 1.723 -13.790 1.00 82.25 91 ASP A N 1
ATOM 743 C CA . ASP A 1 91 ? 11.228 1.593 -14.617 1.00 82.25 91 ASP A CA 1
ATOM 744 C C . ASP A 1 91 ? 12.466 2.328 -14.063 1.00 82.25 91 ASP A C 1
ATOM 746 O O . ASP A 1 91 ? 13.580 2.031 -14.491 1.00 82.25 91 ASP A O 1
ATOM 750 N N . SER A 1 92 ? 12.296 3.257 -13.109 1.00 78.06 92 SER A N 1
ATOM 751 C CA . SER A 1 92 ? 13.389 4.065 -12.520 1.00 78.06 92 SER A CA 1
ATOM 752 C C . SER A 1 92 ? 14.322 3.315 -11.571 1.00 78.06 92 SER A C 1
ATOM 754 O O . SER A 1 92 ? 15.540 3.562 -11.612 1.00 78.06 92 SER A O 1
#

Solvent-accessible surface area (backbone atoms only — not comparable to full-atom values): 5505 Å² total; per-residue (Å²): 92,43,31,41,41,38,38,45,57,94,39,36,76,54,52,74,67,60,50,52,52,50,44,52,75,46,28,54,66,47,83,76,52,97,40,36,33,42,34,38,37,73,66,96,59,80,90,46,53,65,57,52,40,60,74,72,39,46,94,34,47,57,100,75,36,48,73,45,66,41,74,61,87,71,80,73,82,83,58,74,95,57,58,70,69,57,47,52,64,65,73,109

Radius of gyration: 12.69 Å; Cα contacts (8 Å, |Δi|>4): 127; chains: 1; bounding box: 31×21×33 Å

Nearest PDB structures (foldseek):
  4c0o-assembly2_D  TM=4.286E-01  e=1.509E-01  Homo sapiens
  1wg4-assembly1_A  TM=4.428E-01  e=2.208E-01  Mus musculus
  4rwx-assembly1_A  TM=4.868E-01  e=3.906E-01  Listeria monocytogenes EGD-e
  1lfp-assembly1_A  TM=4.771E-01  e=6.488E-01  Aquifex aeolicus
  2qz8-assembly1_B-2  TM=4.710E-01  e=1.011E+00  Mycobacterium tuberculosis H37Rv